Protein AF-A0A921GD19-F1 (afdb_monomer_lite)

Radius of gyration: 21.43 Å; chains: 1; bounding box: 59×32×49 Å

Sequence (168 aa):
MKAKELIKKANRVWKEEGVGMLVRKTRLYLKSVASGQKHYSDSEIAWKSYRDVLFINGCYLEHPSRYRVAHQREQLEAGNLTTAQIFYKELSLELVKNFRIFIFFRCPYTEEIGEFIVKARQYKKIVLFDIDDLMIDTQYTNLIPYVQQMKTEERKLYEDGVIATGKL

Secondary structure (DSSP, 8-state):
--HHHHHHHHHHHHHHHHHHHHHHHHHHHHHHHHTT-----HHHHHHH---SEEEEE----HHHHIIIIIHHHHHHHHTT--EEEEEGGG--TTGGGT-SEEEEESPPP-HHHHHHHHHHHHTT-EEEEE-STTTT-HHHHTT-HHHHTS-HHHHHHHHHHHHHHTT-

pLDDT: mean 90.42, std 9.17, range [50.56, 98.38]

Foldseek 3Di:
DDPVVVVVVLVVCCVPVNDVRSVVVVVVVVVCVVVVVDPDALLRVLVPAAFAEEEAEQDPDPVCCCVVPVVVQVVVVVVVGGYGYDHNVSDDLVSLVRYQEYEYELRFADPRVVVSVVSNVVVVGHYHYHDPQLLQDVVRVVPPVVLVVDDPVVNVVSRVRSPRNVSD

Structure (mmCIF, N/CA/C/O backbone):
data_AF-A0A921GD19-F1
#
_entry.id   AF-A0A921GD19-F1
#
loop_
_atom_site.group_PDB
_atom_site.id
_atom_site.type_symbol
_atom_site.label_atom_id
_atom_site.label_alt_id
_atom_site.label_comp_id
_atom_site.label_asym_id
_atom_site.label_entity_id
_atom_site.label_seq_id
_atom_site.pdbx_PDB_ins_code
_atom_site.Cartn_x
_atom_site.Cartn_y
_atom_site.Cartn_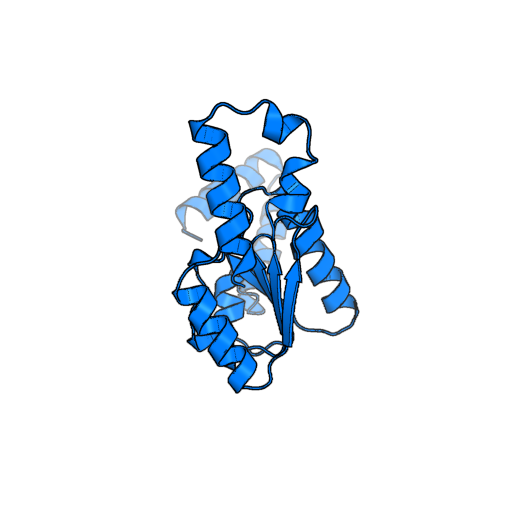z
_atom_site.occupancy
_atom_site.B_iso_or_equiv
_atom_site.auth_seq_id
_atom_site.auth_comp_id
_atom_site.auth_asym_id
_atom_site.auth_atom_id
_atom_site.pdbx_PDB_model_num
ATOM 1 N N . MET A 1 1 ? 23.393 11.392 -7.806 1.00 57.41 1 MET A N 1
ATOM 2 C CA . MET A 1 1 ? 24.475 11.481 -6.794 1.00 57.41 1 MET A CA 1
ATOM 3 C C . MET A 1 1 ? 25.260 12.765 -7.044 1.00 57.41 1 MET A C 1
ATOM 5 O O . MET A 1 1 ? 25.612 13.009 -8.192 1.00 57.41 1 MET A O 1
ATOM 9 N N . LYS A 1 2 ? 25.477 13.624 -6.038 1.00 73.94 2 LYS A N 1
ATOM 10 C CA . LYS A 1 2 ? 26.212 14.896 -6.217 1.00 73.94 2 LYS A CA 1
ATOM 11 C C . LYS A 1 2 ? 27.724 14.620 -6.302 1.00 73.94 2 LYS A C 1
ATOM 13 O O . LYS A 1 2 ? 28.225 13.788 -5.551 1.00 73.94 2 LYS A O 1
ATOM 18 N N . ALA A 1 3 ? 28.462 15.331 -7.162 1.00 80.38 3 ALA A N 1
ATOM 19 C CA . ALA A 1 3 ? 29.897 15.096 -7.415 1.00 80.38 3 ALA A CA 1
ATOM 20 C C . ALA A 1 3 ? 30.769 15.071 -6.139 1.00 80.38 3 ALA A C 1
ATOM 22 O O . ALA A 1 3 ? 31.689 14.264 -6.023 1.00 80.38 3 ALA A O 1
ATOM 23 N N . LYS A 1 4 ? 30.426 15.894 -5.139 1.00 83.38 4 LYS A N 1
ATOM 24 C CA . LYS A 1 4 ? 31.122 15.947 -3.842 1.00 83.38 4 LYS A CA 1
ATOM 25 C C . LYS A 1 4 ? 31.068 14.624 -3.064 1.00 83.38 4 LYS A C 1
ATOM 27 O O . LYS A 1 4 ? 32.040 14.266 -2.404 1.00 83.38 4 LYS A O 1
ATOM 32 N N . GLU A 1 5 ? 29.970 13.877 -3.155 1.00 85.31 5 GLU A N 1
ATOM 33 C CA . GLU A 1 5 ? 29.840 12.595 -2.453 1.00 85.31 5 GLU A CA 1
ATOM 34 C C . GLU A 1 5 ? 30.652 11.481 -3.111 1.00 85.31 5 GLU A C 1
ATOM 36 O O . GLU A 1 5 ? 31.247 10.660 -2.413 1.00 85.31 5 GLU A O 1
ATOM 41 N N . LEU A 1 6 ? 30.733 11.483 -4.445 1.00 86.44 6 LEU A N 1
ATOM 42 C CA . LEU A 1 6 ? 31.559 10.533 -5.192 1.00 86.44 6 LEU A CA 1
ATOM 43 C C . LEU A 1 6 ? 33.038 10.688 -4.832 1.00 86.44 6 LEU A C 1
ATOM 45 O O . LEU A 1 6 ? 33.704 9.691 -4.568 1.00 86.44 6 LEU A O 1
ATOM 49 N N . ILE A 1 7 ? 33.522 11.929 -4.728 1.00 90.19 7 ILE A N 1
ATOM 50 C CA . ILE A 1 7 ? 34.903 12.227 -4.320 1.00 90.19 7 ILE A CA 1
ATOM 51 C C . ILE A 1 7 ? 35.162 11.741 -2.889 1.00 90.19 7 ILE A C 1
ATOM 53 O O . ILE A 1 7 ? 36.167 11.081 -2.627 1.00 90.19 7 ILE A O 1
ATOM 57 N N . LYS A 1 8 ? 34.232 11.998 -1.958 1.00 92.50 8 LYS A N 1
ATOM 58 C CA . LYS A 1 8 ? 34.343 11.518 -0.571 1.00 92.50 8 LYS A CA 1
ATOM 59 C C . LYS A 1 8 ? 34.406 9.987 -0.508 1.00 92.50 8 LYS A C 1
ATOM 61 O O . LYS A 1 8 ? 35.234 9.435 0.214 1.00 92.50 8 LYS A O 1
ATOM 66 N N . LYS A 1 9 ? 33.571 9.302 -1.293 1.00 88.88 9 LYS A N 1
ATOM 67 C CA . LYS A 1 9 ? 33.515 7.835 -1.361 1.00 88.88 9 LYS A CA 1
ATOM 68 C C . LYS A 1 9 ? 34.774 7.242 -2.001 1.00 88.88 9 LYS A C 1
ATOM 70 O O . LYS A 1 9 ? 35.290 6.253 -1.490 1.00 88.88 9 LYS A O 1
ATOM 75 N N . ALA A 1 10 ? 35.295 7.864 -3.059 1.00 91.19 10 ALA A N 1
ATOM 76 C CA . ALA A 1 10 ? 36.545 7.468 -3.704 1.00 91.19 10 ALA A CA 1
ATOM 77 C C . ALA A 1 10 ? 37.741 7.595 -2.748 1.00 91.19 10 ALA A C 1
ATOM 79 O O . ALA A 1 10 ? 38.496 6.639 -2.586 1.00 91.19 10 ALA A O 1
ATOM 80 N N . ASN A 1 11 ? 37.853 8.724 -2.038 1.00 93.19 11 ASN A N 1
ATOM 81 C CA . ASN A 1 11 ? 38.907 8.943 -1.044 1.00 93.19 11 ASN A CA 1
ATOM 82 C C . ASN A 1 11 ? 38.847 7.933 0.104 1.00 93.19 11 ASN A C 1
ATOM 84 O O . ASN A 1 11 ? 39.885 7.452 0.551 1.00 93.19 11 ASN A O 1
ATOM 88 N N . ARG A 1 12 ? 37.641 7.588 0.568 1.00 94.44 12 ARG A N 1
ATOM 89 C CA . ARG A 1 12 ? 37.464 6.565 1.602 1.00 94.44 12 ARG A CA 1
ATOM 90 C C . ARG A 1 12 ? 37.950 5.196 1.123 1.00 94.44 12 ARG A C 1
ATOM 92 O O . ARG A 1 12 ? 38.779 4.583 1.779 1.00 94.44 12 ARG A O 1
ATOM 99 N N . VAL A 1 13 ? 37.481 4.752 -0.045 1.00 92.38 13 VAL A N 1
ATOM 100 C CA . VAL A 1 13 ? 37.851 3.443 -0.613 1.00 92.38 13 VAL A CA 1
ATOM 101 C C . VAL A 1 13 ? 39.351 3.360 -0.881 1.00 92.38 13 VAL A C 1
ATOM 103 O O . VAL A 1 13 ? 39.953 2.328 -0.619 1.00 92.38 13 VAL A O 1
ATOM 106 N N . TRP A 1 14 ? 39.974 4.441 -1.352 1.00 93.00 14 TRP A N 1
ATOM 107 C CA . TRP A 1 14 ? 41.420 4.465 -1.547 1.00 93.00 14 TRP A CA 1
ATOM 108 C C . TRP A 1 14 ? 42.186 4.289 -0.230 1.00 93.00 14 TRP A C 1
ATOM 110 O O . TRP A 1 14 ? 43.115 3.486 -0.179 1.00 93.00 14 TRP A O 1
ATOM 120 N N . LYS A 1 15 ? 41.779 4.999 0.831 1.00 93.31 15 LYS A N 1
ATOM 121 C CA . LYS A 1 15 ? 42.437 4.941 2.145 1.00 93.31 15 LYS A CA 1
ATOM 122 C C . LYS A 1 15 ? 42.228 3.612 2.871 1.00 93.31 15 LYS A C 1
ATOM 124 O O . LYS A 1 15 ? 43.152 3.142 3.518 1.00 93.31 15 LYS A O 1
ATOM 129 N N . GLU A 1 16 ? 41.032 3.037 2.784 1.00 93.62 16 GLU A N 1
ATOM 130 C CA . GLU A 1 16 ? 40.649 1.846 3.558 1.00 93.62 16 GLU A CA 1
ATOM 131 C C . GLU A 1 16 ? 40.899 0.532 2.805 1.00 93.62 16 GLU A C 1
ATOM 133 O O . GLU A 1 16 ? 41.252 -0.470 3.415 1.00 93.62 16 GLU A O 1
ATOM 138 N N . GLU A 1 17 ? 40.715 0.517 1.481 1.00 90.62 17 GLU A N 1
ATOM 139 C CA . GLU A 1 17 ? 40.703 -0.713 0.670 1.00 90.62 17 GLU A CA 1
ATOM 140 C C . GLU A 1 17 ? 41.779 -0.721 -0.435 1.00 90.62 17 GLU A C 1
ATOM 142 O O . GLU A 1 17 ? 41.962 -1.725 -1.127 1.00 90.62 17 GLU A O 1
ATOM 147 N N . GLY A 1 18 ? 42.499 0.390 -0.621 1.00 92.69 18 GLY A N 1
ATOM 148 C CA . GLY A 1 18 ? 43.593 0.514 -1.580 1.00 92.69 18 GLY A CA 1
ATOM 149 C C . GLY A 1 18 ? 43.170 0.772 -3.034 1.00 92.69 18 GLY A C 1
ATOM 150 O O . GLY A 1 18 ? 41.996 0.780 -3.416 1.00 92.69 18 GLY A O 1
ATOM 151 N N . VAL A 1 19 ? 44.178 1.000 -3.884 1.00 92.31 19 VAL A N 1
ATOM 152 C CA . VAL A 1 19 ? 44.001 1.432 -5.286 1.00 92.31 19 VAL A CA 1
ATOM 153 C C . VAL A 1 19 ? 43.305 0.365 -6.138 1.00 92.31 19 VAL A C 1
ATOM 155 O O . VAL A 1 19 ? 42.428 0.694 -6.937 1.00 92.31 19 VAL A O 1
ATOM 158 N N . GLY A 1 20 ? 43.628 -0.919 -5.943 1.00 92.19 20 GLY A N 1
ATOM 159 C CA . GLY A 1 20 ? 43.016 -2.014 -6.708 1.00 92.19 20 GLY A CA 1
ATOM 160 C C . GLY A 1 20 ? 41.494 -2.091 -6.528 1.00 92.19 20 GLY A C 1
ATOM 161 O O . GLY A 1 20 ? 40.747 -2.248 -7.498 1.00 92.19 20 GLY A O 1
ATOM 162 N N . MET A 1 21 ? 41.012 -1.893 -5.297 1.00 90.19 21 MET A N 1
ATOM 163 C CA . MET A 1 21 ? 39.580 -1.874 -4.991 1.00 90.19 21 MET A CA 1
ATOM 164 C C . MET A 1 21 ? 38.875 -0.623 -5.514 1.00 90.19 21 MET A C 1
ATOM 166 O O . MET A 1 21 ? 37.747 -0.725 -6.008 1.00 90.19 21 MET A O 1
ATOM 170 N N . LEU A 1 22 ? 39.541 0.536 -5.487 1.00 93.75 22 LEU A N 1
ATOM 171 C CA . LEU A 1 22 ? 39.023 1.764 -6.090 1.00 93.75 22 LEU A CA 1
ATOM 172 C C . LEU A 1 22 ? 38.780 1.595 -7.597 1.00 93.75 22 LEU A C 1
ATOM 174 O O . LEU A 1 22 ? 37.699 1.936 -8.087 1.00 93.75 22 LEU A O 1
ATOM 178 N N . VAL A 1 23 ? 39.749 1.023 -8.321 1.00 93.00 23 VAL A N 1
ATOM 179 C CA . VAL A 1 23 ? 39.633 0.761 -9.766 1.00 93.00 23 VAL A CA 1
ATOM 180 C C . VAL A 1 23 ? 38.477 -0.202 -10.043 1.00 93.00 23 VAL A C 1
ATOM 182 O O . VAL A 1 23 ? 37.642 0.065 -10.912 1.00 93.00 23 VAL A O 1
ATOM 185 N N . ARG A 1 24 ? 38.354 -1.283 -9.259 1.00 90.25 24 ARG A N 1
ATOM 186 C CA . ARG A 1 24 ? 37.261 -2.258 -9.401 1.00 90.25 24 ARG A CA 1
ATOM 187 C C . ARG A 1 24 ? 35.882 -1.625 -9.190 1.00 90.25 24 ARG A C 1
ATOM 189 O O . ARG A 1 24 ? 35.003 -1.799 -10.034 1.00 90.25 24 ARG A O 1
ATOM 196 N N . LYS A 1 25 ? 35.684 -0.877 -8.097 1.00 88.38 25 LYS A N 1
ATOM 197 C CA . LYS A 1 25 ? 34.397 -0.222 -7.789 1.00 88.38 25 LYS A CA 1
ATOM 198 C C . LYS A 1 25 ? 34.040 0.847 -8.822 1.00 88.38 25 LYS A C 1
ATOM 200 O O . LYS A 1 25 ? 32.884 0.929 -9.227 1.00 88.38 25 LYS A O 1
ATOM 205 N N . THR A 1 26 ? 35.026 1.606 -9.299 1.00 89.88 26 THR A N 1
ATOM 206 C CA . THR A 1 26 ? 34.834 2.595 -10.371 1.00 89.88 26 THR A CA 1
ATOM 207 C C . THR A 1 26 ? 34.397 1.926 -11.673 1.00 89.88 26 THR A C 1
ATOM 209 O O . THR A 1 26 ? 33.436 2.372 -12.293 1.00 89.88 26 THR A O 1
ATOM 212 N N . ARG A 1 27 ? 35.027 0.807 -12.060 1.00 91.06 27 ARG A N 1
ATOM 213 C CA . ARG A 1 27 ? 34.640 0.041 -13.255 1.00 91.06 27 ARG A CA 1
ATOM 214 C C . ARG A 1 27 ? 33.218 -0.515 -13.155 1.00 91.06 27 ARG A C 1
ATOM 216 O O . ARG A 1 27 ? 32.475 -0.432 -14.127 1.00 91.06 27 ARG A O 1
ATOM 223 N N . LEU A 1 28 ? 32.830 -1.059 -11.998 1.00 82.19 28 LEU A N 1
ATOM 224 C CA . LEU A 1 28 ? 31.464 -1.546 -11.757 1.00 82.19 28 LEU A CA 1
ATOM 225 C C . LEU A 1 28 ? 30.436 -0.413 -11.833 1.00 82.19 28 LEU A C 1
ATOM 227 O O . LEU A 1 28 ? 29.403 -0.583 -12.471 1.00 82.19 28 LEU A O 1
ATOM 231 N N . TYR A 1 29 ? 30.749 0.747 -11.252 1.00 82.62 29 TYR A N 1
ATOM 232 C CA . TYR A 1 29 ? 29.904 1.937 -11.329 1.00 82.62 29 TYR A CA 1
ATOM 233 C C . TYR A 1 29 ? 29.755 2.441 -12.770 1.00 82.62 29 TYR A C 1
ATOM 235 O O . TYR A 1 29 ? 28.646 2.672 -13.234 1.00 82.62 29 TYR A O 1
ATOM 243 N N . LEU A 1 30 ? 30.848 2.552 -13.528 1.00 85.69 30 LEU A N 1
ATOM 244 C CA . LEU A 1 30 ? 30.778 2.930 -14.943 1.00 85.69 30 LEU A CA 1
ATOM 245 C C . LEU A 1 30 ? 29.968 1.917 -15.758 1.00 85.69 30 LEU A C 1
ATOM 247 O O . LEU A 1 30 ? 29.170 2.322 -16.597 1.00 85.69 30 LEU A O 1
ATOM 251 N N . LYS A 1 31 ? 30.110 0.615 -15.476 1.00 82.50 31 LYS A N 1
ATOM 252 C CA . LYS A 1 31 ? 29.311 -0.437 -16.115 1.00 82.50 31 LYS A CA 1
ATOM 253 C C . LYS A 1 31 ? 27.823 -0.313 -15.770 1.00 82.50 31 LYS A C 1
ATOM 255 O O . LYS A 1 31 ? 27.013 -0.487 -16.670 1.00 82.50 31 LYS A O 1
ATOM 260 N N . SER A 1 32 ? 27.461 0.019 -14.527 1.00 71.19 32 SER A N 1
ATOM 261 C CA . SER A 1 32 ? 26.061 0.229 -14.120 1.00 71.19 32 SER A CA 1
ATOM 262 C C . SER A 1 32 ? 25.459 1.510 -14.710 1.00 71.19 32 SER A C 1
ATOM 264 O O . SER A 1 32 ? 24.278 1.553 -15.039 1.00 71.19 32 SER A O 1
ATOM 266 N N . VAL A 1 33 ? 26.269 2.564 -14.873 1.00 74.38 33 VAL A N 1
ATOM 267 C CA . VAL A 1 33 ? 25.852 3.794 -15.565 1.00 74.38 33 VAL A CA 1
ATOM 268 C C . VAL A 1 33 ? 25.668 3.536 -17.064 1.00 74.38 33 VAL A C 1
ATOM 270 O O . VAL A 1 33 ? 24.658 3.947 -17.629 1.00 74.38 33 VAL A O 1
ATOM 273 N N . ALA A 1 34 ? 26.601 2.823 -17.698 1.00 70.81 34 ALA A N 1
ATOM 274 C CA . ALA A 1 34 ? 26.555 2.493 -19.122 1.00 70.81 34 ALA A CA 1
ATOM 275 C C . ALA A 1 34 ? 25.450 1.483 -19.473 1.00 70.81 34 ALA A C 1
ATOM 277 O O . ALA A 1 34 ? 24.870 1.571 -20.550 1.00 70.81 34 ALA A O 1
ATOM 278 N N . SER A 1 35 ? 25.117 0.554 -18.569 1.00 57.78 35 SER A N 1
ATOM 279 C CA . SER A 1 35 ? 24.006 -0.392 -18.742 1.00 57.78 35 SER A CA 1
ATOM 280 C C . SER A 1 35 ? 22.624 0.240 -18.556 1.00 57.78 35 SER A C 1
ATOM 282 O O . SER A 1 35 ? 21.618 -0.452 -18.682 1.00 57.78 35 SER A O 1
ATOM 284 N N . GLY A 1 36 ? 22.546 1.536 -18.228 1.00 51.78 36 GLY A N 1
ATOM 285 C CA . GLY A 1 36 ? 21.275 2.215 -18.000 1.00 51.78 36 GLY A CA 1
ATOM 286 C C . GLY A 1 36 ? 20.552 1.761 -16.730 1.00 51.78 36 GLY A C 1
ATOM 287 O O . GLY A 1 36 ? 19.379 2.096 -16.566 1.00 51.78 36 GLY A O 1
ATOM 288 N N . GLN A 1 37 ? 21.232 1.059 -15.811 1.00 50.56 37 GLN A N 1
ATOM 289 C CA . GLN A 1 37 ? 20.719 0.763 -14.470 1.00 50.56 37 GLN A CA 1
ATOM 290 C C . GLN A 1 37 ? 20.681 2.051 -13.634 1.00 50.56 37 GLN A C 1
ATOM 292 O O . GLN A 1 37 ? 21.436 2.256 -12.683 1.00 50.56 37 GLN A O 1
ATOM 297 N N . LYS A 1 38 ? 19.785 2.968 -14.004 1.00 51.66 38 LYS A N 1
ATOM 298 C CA . LYS A 1 38 ? 19.319 4.015 -13.104 1.00 51.66 38 LYS A CA 1
ATOM 299 C C . LYS A 1 38 ? 18.597 3.304 -11.963 1.00 51.66 38 LYS A C 1
ATOM 301 O O . LYS A 1 38 ? 17.562 2.681 -12.178 1.00 51.66 38 LYS A O 1
ATOM 306 N N . HIS A 1 39 ? 19.158 3.385 -10.761 1.00 52.94 39 HIS A N 1
ATOM 307 C CA . HIS A 1 39 ? 18.418 3.070 -9.545 1.00 52.94 39 HIS A CA 1
ATOM 308 C C . HIS A 1 39 ? 17.345 4.144 -9.375 1.00 52.94 39 HIS A C 1
ATOM 310 O O . HIS A 1 39 ? 17.616 5.220 -8.844 1.00 52.94 39 HIS A O 1
ATOM 316 N N . TYR A 1 40 ? 16.166 3.869 -9.917 1.00 61.59 40 TYR A N 1
ATOM 317 C CA . TYR A 1 40 ? 14.965 4.640 -9.645 1.00 61.59 40 TYR A CA 1
ATOM 318 C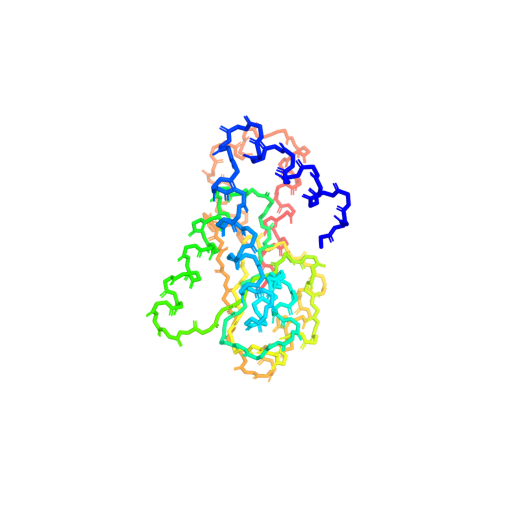 C . TYR A 1 40 ? 14.491 4.322 -8.229 1.00 61.59 40 TYR A C 1
ATOM 320 O O . TYR A 1 40 ? 14.618 3.178 -7.781 1.00 61.59 40 TYR A O 1
ATOM 328 N N . SER A 1 41 ? 13.960 5.319 -7.522 1.00 81.75 41 SER A N 1
ATOM 329 C CA . SER A 1 41 ? 13.230 5.028 -6.286 1.00 81.75 41 SER A CA 1
ATOM 330 C C . SER A 1 41 ? 11.994 4.180 -6.604 1.00 81.75 41 SER A C 1
ATOM 332 O O . SER A 1 41 ? 11.490 4.211 -7.729 1.00 81.75 41 SER A O 1
ATOM 334 N N . ASP A 1 42 ? 11.470 3.439 -5.627 1.00 83.56 42 ASP A N 1
ATOM 335 C CA . ASP A 1 42 ? 10.239 2.668 -5.847 1.00 83.56 42 ASP A CA 1
ATOM 336 C C . ASP A 1 42 ? 9.066 3.559 -6.298 1.00 83.56 42 ASP A C 1
ATOM 338 O O . ASP A 1 42 ? 8.276 3.160 -7.153 1.00 83.56 42 ASP A O 1
ATOM 342 N N . SER A 1 43 ? 9.017 4.799 -5.805 1.00 84.75 43 SER A N 1
ATOM 343 C CA . SER A 1 43 ? 8.043 5.807 -6.229 1.00 84.75 43 SER A CA 1
ATOM 344 C C . SER A 1 43 ? 8.216 6.183 -7.702 1.00 84.75 43 SER A C 1
ATOM 346 O O . SER A 1 43 ? 7.265 6.133 -8.481 1.00 84.75 43 SER A O 1
ATOM 348 N N . GLU A 1 44 ? 9.444 6.448 -8.154 1.00 87.06 44 GLU A N 1
ATOM 349 C CA . GLU A 1 44 ? 9.701 6.702 -9.575 1.00 87.06 44 GLU A CA 1
ATOM 350 C C . GLU A 1 44 ? 9.342 5.505 -10.459 1.00 87.06 44 GLU A C 1
ATOM 352 O O . GLU A 1 44 ? 8.835 5.691 -11.567 1.00 87.06 44 GLU A O 1
ATOM 357 N N . ILE A 1 45 ? 9.598 4.286 -9.980 1.00 87.12 45 ILE A N 1
ATOM 358 C CA . ILE A 1 45 ? 9.200 3.057 -10.666 1.00 87.12 45 ILE A CA 1
ATOM 359 C C . ILE A 1 45 ? 7.676 3.013 -10.812 1.00 87.12 45 ILE A C 1
ATOM 361 O O . ILE A 1 45 ? 7.186 2.733 -11.908 1.00 87.12 45 ILE A O 1
ATOM 365 N N . ALA A 1 46 ? 6.934 3.333 -9.750 1.00 91.38 46 ALA A N 1
ATOM 366 C CA . ALA A 1 46 ? 5.476 3.322 -9.774 1.00 91.38 46 ALA A CA 1
ATOM 367 C C . ALA A 1 46 ? 4.883 4.326 -10.776 1.00 91.38 46 ALA A C 1
ATOM 369 O O . ALA A 1 46 ? 3.908 4.025 -11.466 1.00 91.38 46 ALA A O 1
ATOM 370 N N . TRP A 1 47 ? 5.507 5.496 -10.912 1.00 91.00 47 TRP A N 1
ATOM 371 C CA . TRP A 1 47 ? 5.064 6.539 -11.837 1.00 91.00 47 TRP A CA 1
ATOM 372 C C . TRP A 1 47 ? 5.444 6.287 -13.299 1.00 91.00 47 TRP A C 1
ATOM 374 O O . TRP A 1 47 ? 4.727 6.718 -14.201 1.00 91.00 47 TRP A O 1
ATOM 384 N N . LYS A 1 48 ? 6.568 5.610 -13.554 1.00 90.50 48 LYS A N 1
ATOM 385 C CA . LYS A 1 48 ? 7.143 5.458 -14.904 1.00 90.50 48 LYS A CA 1
ATOM 386 C C . LYS A 1 48 ? 6.848 4.111 -15.564 1.00 90.50 48 LYS A C 1
ATOM 388 O O . LYS A 1 48 ? 7.283 3.900 -16.694 1.00 90.50 48 LYS A O 1
ATOM 393 N N . SER A 1 49 ? 6.172 3.185 -14.883 1.00 90.06 49 SER A N 1
ATOM 394 C CA . SER A 1 49 ? 5.939 1.837 -15.411 1.00 90.06 49 SER A CA 1
ATOM 395 C C . SER A 1 49 ? 4.542 1.300 -15.115 1.00 90.06 49 SER A C 1
ATOM 397 O O . SER A 1 49 ? 3.918 1.674 -14.126 1.00 90.06 49 SER A O 1
ATOM 399 N N . TYR A 1 50 ? 4.079 0.403 -15.989 1.00 95.75 50 TYR A N 1
ATOM 400 C CA . TYR A 1 50 ? 2.889 -0.416 -15.770 1.00 95.75 50 TYR A CA 1
ATOM 401 C C . TYR A 1 50 ? 3.310 -1.729 -15.120 1.00 95.75 50 TYR A C 1
ATOM 403 O O . TYR A 1 50 ? 4.247 -2.371 -15.601 1.00 95.75 50 TYR A O 1
ATOM 411 N N . ARG A 1 51 ? 2.649 -2.109 -14.027 1.00 96.38 51 ARG A N 1
ATOM 412 C CA . ARG A 1 51 ? 2.998 -3.294 -13.233 1.00 96.38 51 ARG A CA 1
ATOM 413 C C . ARG A 1 51 ? 1.759 -4.001 -12.702 1.00 96.38 51 ARG A C 1
ATOM 415 O O . ARG A 1 51 ? 0.644 -3.493 -12.799 1.00 96.38 51 ARG A O 1
ATOM 422 N N . ASP A 1 52 ? 1.943 -5.178 -12.128 1.00 97.94 52 ASP A N 1
ATOM 423 C CA . ASP A 1 52 ? 0.836 -5.987 -11.628 1.00 97.94 52 ASP A CA 1
ATOM 424 C C . ASP A 1 52 ? 0.324 -5.463 -10.284 1.00 97.94 52 ASP A C 1
ATOM 426 O O . ASP A 1 52 ? -0.877 -5.213 -10.141 1.00 97.94 52 ASP A O 1
ATOM 430 N N . VAL A 1 53 ? 1.231 -5.240 -9.327 1.00 98.25 53 VAL A N 1
ATOM 431 C CA . VAL A 1 53 ? 0.886 -4.958 -7.924 1.00 98.25 53 VAL A CA 1
ATOM 432 C C . VAL A 1 53 ? 1.546 -3.673 -7.419 1.00 98.25 53 VAL A C 1
ATOM 434 O O . VAL A 1 53 ? 2.765 -3.514 -7.512 1.00 98.25 53 VAL A O 1
ATOM 437 N N . LEU A 1 54 ? 0.754 -2.771 -6.838 1.00 98.06 54 LEU A N 1
ATOM 438 C CA . LEU A 1 54 ? 1.247 -1.627 -6.069 1.00 98.06 54 LEU A CA 1
ATOM 439 C C . LEU A 1 54 ? 0.997 -1.860 -4.582 1.00 98.06 54 LEU A C 1
ATOM 441 O O . LEU A 1 54 ? -0.148 -2.033 -4.165 1.00 98.06 54 LEU A O 1
ATOM 445 N N . PHE A 1 55 ? 2.061 -1.804 -3.789 1.00 97.94 55 PHE A N 1
ATOM 446 C CA . PHE A 1 55 ? 1.964 -1.719 -2.339 1.00 97.94 55 PHE A CA 1
ATOM 447 C C . PHE A 1 55 ? 1.914 -0.256 -1.900 1.00 97.94 55 PHE A C 1
ATOM 449 O O . PHE A 1 55 ? 2.783 0.544 -2.251 1.00 97.94 55 PHE A O 1
ATOM 456 N N . ILE A 1 56 ? 0.910 0.081 -1.099 1.00 97.44 56 ILE A N 1
ATOM 457 C CA . ILE A 1 56 ? 0.729 1.390 -0.486 1.00 97.44 56 ILE A CA 1
ATOM 458 C C . ILE A 1 56 ? 1.040 1.229 1.000 1.00 97.44 56 ILE A C 1
ATOM 460 O O . ILE A 1 56 ? 0.237 0.690 1.764 1.00 97.44 56 ILE A O 1
ATOM 464 N N . ASN A 1 57 ? 2.239 1.652 1.399 1.00 96.12 57 ASN A N 1
ATOM 465 C CA . ASN A 1 57 ? 2.709 1.510 2.769 1.00 96.12 57 ASN A CA 1
ATOM 466 C C . ASN A 1 57 ? 2.221 2.679 3.635 1.00 96.12 57 ASN A C 1
ATOM 468 O O . ASN A 1 57 ? 2.622 3.828 3.431 1.00 96.12 57 ASN A O 1
ATOM 472 N N . GLY A 1 58 ? 1.377 2.372 4.616 1.00 93.31 58 GLY A N 1
ATOM 473 C CA . GLY A 1 58 ? 0.912 3.288 5.654 1.00 93.31 58 GLY A CA 1
ATOM 474 C C . GLY A 1 58 ? 1.764 3.306 6.921 1.00 93.31 58 GLY A C 1
ATOM 475 O O . GLY A 1 58 ? 1.586 4.167 7.783 1.00 93.31 58 GLY A O 1
ATOM 476 N N . CYS A 1 59 ? 2.702 2.368 7.055 1.00 91.19 59 CYS A N 1
ATOM 477 C CA . CYS A 1 59 ? 3.493 2.189 8.259 1.00 91.19 59 CYS A CA 1
ATOM 478 C C . CYS A 1 59 ? 4.795 2.995 8.209 1.00 91.19 59 CYS A C 1
ATOM 480 O O . CYS A 1 59 ? 5.599 2.868 7.288 1.00 91.19 59 CYS A O 1
ATOM 482 N N . TYR A 1 60 ? 5.045 3.779 9.257 1.00 87.06 60 TYR A N 1
ATOM 483 C CA . TYR A 1 60 ? 6.307 4.507 9.433 1.00 87.06 60 TYR A CA 1
ATOM 484 C C . TYR A 1 60 ? 7.447 3.626 9.963 1.00 87.06 60 TYR A C 1
ATOM 486 O O . TYR A 1 60 ? 8.605 4.034 9.940 1.00 87.06 60 TYR A O 1
ATOM 494 N N . LEU A 1 61 ? 7.132 2.434 10.476 1.00 88.12 61 LEU A N 1
ATOM 495 C CA . LEU A 1 61 ? 8.118 1.545 11.078 1.00 88.12 61 LEU A CA 1
ATOM 496 C C . LEU A 1 61 ? 8.786 0.684 10.004 1.00 88.12 61 LEU A C 1
ATOM 498 O O . LEU A 1 61 ? 8.118 0.035 9.193 1.00 88.12 61 LEU A O 1
ATOM 502 N N . GLU A 1 62 ? 10.116 0.625 10.043 1.00 85.31 62 GLU A N 1
ATOM 503 C CA . GLU A 1 62 ? 10.906 -0.144 9.080 1.00 85.31 62 GLU A CA 1
ATOM 504 C C . GLU A 1 62 ? 10.664 -1.651 9.221 1.00 85.31 62 GLU A C 1
ATOM 506 O O . GLU A 1 62 ? 10.469 -2.337 8.220 1.00 85.31 62 GLU A O 1
ATOM 511 N N . HIS A 1 63 ? 10.622 -2.173 10.454 1.00 88.00 63 HIS A N 1
ATOM 512 C CA . HIS A 1 63 ? 10.497 -3.615 10.671 1.00 88.00 63 HIS A CA 1
ATOM 513 C C . HIS A 1 63 ? 9.205 -4.199 10.074 1.00 88.00 63 HIS A C 1
ATOM 515 O O . HIS A 1 63 ? 9.332 -5.126 9.277 1.00 88.00 63 HIS A O 1
ATOM 521 N N . PRO A 1 64 ? 7.993 -3.665 10.352 1.00 92.06 64 PRO A N 1
ATOM 522 C CA . PRO A 1 64 ? 6.763 -4.123 9.704 1.00 92.06 64 PRO A CA 1
ATOM 523 C C . PRO A 1 64 ? 6.787 -3.959 8.191 1.00 92.06 64 PRO A C 1
ATOM 525 O O . PRO A 1 64 ? 6.471 -4.901 7.472 1.00 92.06 64 PRO A O 1
ATOM 528 N N . SER A 1 65 ? 7.246 -2.807 7.701 1.00 92.25 65 SER A N 1
ATOM 529 C CA . SER A 1 65 ? 7.358 -2.549 6.263 1.00 92.25 65 SER A CA 1
ATOM 530 C C . SER A 1 65 ? 8.255 -3.575 5.563 1.00 92.25 65 SER A C 1
ATOM 532 O O . SER A 1 65 ? 7.962 -4.012 4.452 1.00 92.25 65 SER A O 1
ATOM 534 N N . ARG A 1 66 ? 9.331 -4.023 6.219 1.00 92.94 66 ARG A N 1
ATOM 535 C CA . ARG A 1 66 ? 10.246 -5.021 5.663 1.00 92.94 66 ARG A CA 1
ATOM 536 C C . ARG A 1 66 ? 9.545 -6.354 5.397 1.00 92.94 66 ARG A C 1
ATOM 538 O O . ARG A 1 66 ? 9.633 -6.846 4.278 1.00 92.94 66 ARG A O 1
ATOM 545 N N . TYR A 1 67 ? 8.851 -6.925 6.382 1.00 94.12 67 TYR A N 1
ATOM 546 C CA . TYR A 1 67 ? 8.245 -8.254 6.218 1.00 94.12 67 TYR A CA 1
ATOM 547 C C . TYR A 1 67 ? 6.831 -8.241 5.623 1.00 94.12 67 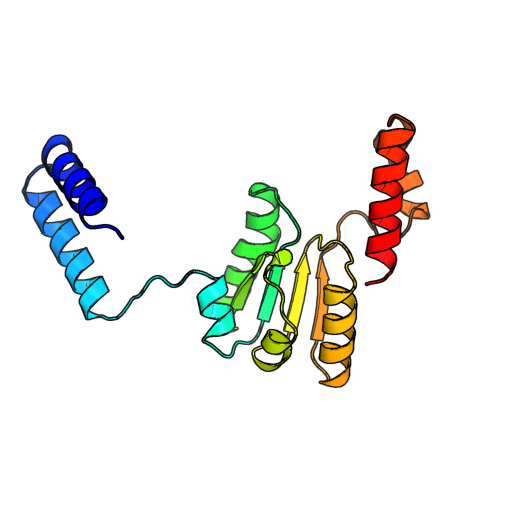TYR A C 1
ATOM 549 O O . TYR A 1 67 ? 6.427 -9.231 5.021 1.00 94.12 67 TYR A O 1
ATOM 557 N N . ARG A 1 68 ? 6.087 -7.132 5.738 1.00 95.00 68 ARG A N 1
ATOM 558 C CA . ARG A 1 68 ? 4.744 -6.984 5.145 1.00 95.00 68 ARG A CA 1
ATOM 559 C C . ARG A 1 68 ? 4.758 -6.406 3.738 1.00 95.00 68 ARG A C 1
ATOM 561 O O . ARG A 1 68 ? 3.834 -6.659 2.986 1.00 95.00 68 ARG A O 1
ATOM 568 N N . VAL A 1 69 ? 5.789 -5.650 3.360 1.00 95.75 69 VAL A N 1
ATOM 569 C CA . VAL A 1 69 ? 5.869 -5.047 2.021 1.00 95.75 69 VAL A CA 1
ATOM 570 C C . VAL A 1 69 ? 7.044 -5.618 1.242 1.00 95.75 69 VAL A C 1
ATOM 572 O O . VAL A 1 69 ? 6.834 -6.286 0.236 1.00 95.75 69 VAL A O 1
ATOM 575 N N . ALA A 1 70 ? 8.282 -5.408 1.697 1.00 94.56 70 ALA A N 1
ATOM 5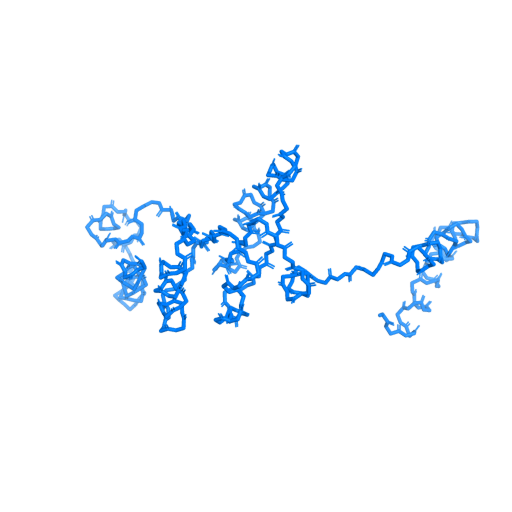76 C CA . ALA A 1 70 ? 9.455 -5.770 0.896 1.00 94.56 70 ALA A CA 1
ATOM 577 C C . ALA A 1 70 ? 9.561 -7.286 0.646 1.00 94.56 70 ALA A C 1
ATOM 579 O O . ALA A 1 70 ? 9.747 -7.706 -0.492 1.00 94.56 70 ALA A O 1
ATOM 580 N N . HIS A 1 71 ? 9.381 -8.113 1.681 1.00 96.44 71 HIS A N 1
ATOM 581 C CA . HIS A 1 71 ? 9.427 -9.575 1.540 1.00 96.44 71 HIS A CA 1
ATOM 582 C C . HIS A 1 71 ? 8.257 -10.129 0.722 1.00 96.44 71 HIS A C 1
ATOM 584 O O . HIS A 1 71 ? 8.456 -11.034 -0.082 1.00 96.44 71 HIS A O 1
ATOM 590 N N . GLN A 1 72 ? 7.050 -9.575 0.873 1.00 96.62 72 GLN A N 1
ATOM 591 C CA . GLN A 1 72 ? 5.899 -9.990 0.060 1.00 96.62 72 GLN A CA 1
ATOM 592 C C . GLN A 1 72 ? 6.104 -9.641 -1.420 1.00 96.62 72 GLN A C 1
ATOM 594 O O . GLN A 1 72 ? 5.811 -10.451 -2.296 1.00 96.62 72 GLN A O 1
ATOM 599 N N . ARG A 1 73 ? 6.668 -8.463 -1.708 1.00 97.12 73 ARG A N 1
ATOM 600 C CA . ARG A 1 73 ? 7.057 -8.070 -3.068 1.00 97.12 73 ARG A CA 1
ATOM 601 C C . ARG A 1 73 ? 8.076 -9.029 -3.668 1.00 97.12 73 ARG A C 1
ATOM 603 O O . ARG A 1 73 ? 7.867 -9.484 -4.784 1.00 97.12 73 ARG A O 1
ATOM 610 N N . GLU A 1 74 ? 9.124 -9.375 -2.924 1.00 96.88 74 GLU A N 1
ATOM 611 C CA . GLU A 1 74 ? 10.147 -10.328 -3.374 1.00 96.88 74 GLU A CA 1
ATOM 612 C C . GLU A 1 74 ? 9.535 -11.696 -3.724 1.00 96.88 74 GLU A C 1
ATOM 614 O O . GLU A 1 74 ? 9.862 -12.277 -4.758 1.00 96.88 74 GLU A O 1
ATOM 619 N N . GLN A 1 75 ? 8.586 -12.183 -2.916 1.00 97.56 75 GLN A N 1
ATOM 620 C CA . GLN A 1 75 ? 7.861 -13.429 -3.195 1.00 97.56 75 GLN A CA 1
ATOM 621 C C . GLN A 1 75 ? 7.011 -13.344 -4.472 1.00 97.56 75 GLN A C 1
ATOM 623 O O . GLN A 1 75 ? 7.005 -14.282 -5.269 1.00 97.56 75 GLN A O 1
ATOM 628 N N . LEU A 1 76 ? 6.314 -12.226 -4.693 1.00 97.38 76 LEU A N 1
ATOM 629 C CA . LEU A 1 76 ? 5.533 -11.996 -5.913 1.00 97.38 76 LEU A CA 1
ATOM 630 C C . LEU A 1 76 ? 6.435 -11.901 -7.153 1.00 97.38 76 LEU A C 1
ATOM 632 O O . LEU A 1 76 ? 6.123 -12.490 -8.187 1.00 97.38 76 LEU A O 1
ATOM 636 N N . GLU A 1 77 ? 7.572 -11.217 -7.039 1.00 96.75 77 GLU A N 1
ATOM 637 C CA . GLU A 1 77 ? 8.553 -11.071 -8.119 1.00 96.75 77 GLU A CA 1
ATOM 638 C C . GLU A 1 77 ? 9.208 -12.405 -8.482 1.00 96.75 77 GLU A C 1
ATOM 640 O O . GLU A 1 77 ? 9.364 -12.704 -9.667 1.00 96.75 77 GLU A O 1
ATOM 645 N N . ALA A 1 78 ? 9.494 -13.261 -7.495 1.00 97.50 78 ALA A N 1
ATOM 646 C CA . ALA A 1 78 ? 9.912 -14.644 -7.735 1.00 97.50 78 ALA A CA 1
ATOM 647 C C . ALA A 1 78 ? 8.838 -15.467 -8.478 1.00 97.50 78 ALA A C 1
ATOM 649 O O . ALA A 1 78 ? 9.164 -16.407 -9.201 1.00 97.50 78 ALA A O 1
ATOM 650 N N . GLY A 1 79 ? 7.564 -15.088 -8.339 1.00 97.38 79 GLY A N 1
ATOM 651 C CA . GLY A 1 79 ? 6.424 -15.629 -9.081 1.00 97.38 79 GLY A CA 1
ATOM 652 C C . GLY A 1 79 ? 6.154 -14.961 -10.436 1.00 97.38 79 GLY A C 1
ATOM 653 O O . GLY A 1 79 ? 5.084 -15.175 -11.000 1.00 97.38 79 GLY A O 1
ATOM 654 N N . ASN A 1 80 ? 7.087 -14.160 -10.966 1.00 96.31 80 ASN A N 1
ATOM 655 C CA . ASN A 1 80 ? 6.952 -13.380 -12.207 1.00 96.31 80 ASN A CA 1
ATOM 656 C C . ASN A 1 80 ? 5.853 -12.299 -12.188 1.00 96.31 80 ASN A C 1
ATOM 658 O O . ASN A 1 80 ? 5.420 -11.851 -13.250 1.00 96.31 80 ASN A O 1
ATOM 662 N N . LEU A 1 81 ? 5.414 -11.847 -11.010 1.00 97.44 81 LEU A N 1
ATOM 663 C CA . LEU A 1 81 ? 4.543 -10.678 -10.879 1.00 97.44 81 LEU A CA 1
ATOM 664 C C . LEU A 1 81 ? 5.382 -9.424 -10.649 1.00 97.44 81 LEU A C 1
ATOM 666 O O . LEU A 1 81 ? 6.237 -9.367 -9.770 1.00 97.44 81 LEU A O 1
ATOM 670 N N . THR A 1 82 ? 5.123 -8.384 -11.429 1.00 97.19 82 THR A N 1
ATOM 671 C CA . THR A 1 82 ? 5.841 -7.115 -11.307 1.00 97.19 82 THR A CA 1
ATOM 672 C C . THR A 1 82 ? 5.252 -6.261 -10.189 1.00 97.19 82 THR A C 1
ATOM 674 O O . THR A 1 82 ? 4.040 -6.042 -10.127 1.00 97.19 82 THR A O 1
ATOM 677 N N . THR A 1 83 ? 6.109 -5.732 -9.310 1.00 97.00 83 THR A N 1
ATOM 678 C CA . THR A 1 83 ? 5.649 -4.956 -8.148 1.00 97.00 83 THR A CA 1
ATOM 679 C C . THR A 1 83 ? 6.284 -3.574 -8.050 1.00 97.00 83 THR A C 1
ATOM 681 O O . THR A 1 83 ? 7.364 -3.329 -8.588 1.00 97.00 83 THR A O 1
ATOM 684 N N . ALA A 1 84 ? 5.623 -2.654 -7.355 1.00 96.56 84 ALA A N 1
ATOM 685 C CA . ALA A 1 84 ? 6.217 -1.415 -6.862 1.00 96.56 84 ALA A CA 1
ATOM 686 C C . ALA A 1 84 ? 5.683 -1.104 -5.460 1.00 96.56 84 ALA A C 1
ATOM 688 O O . ALA A 1 84 ? 4.694 -1.696 -5.020 1.00 96.56 84 ALA A O 1
ATOM 689 N N . GLN A 1 85 ? 6.320 -0.157 -4.773 1.00 95.62 85 GLN A N 1
ATOM 690 C CA . GLN A 1 85 ? 5.810 0.384 -3.515 1.00 95.62 85 GLN A CA 1
ATOM 691 C C . GLN A 1 85 ? 5.853 1.909 -3.509 1.00 95.62 85 GLN A C 1
ATOM 693 O O . GLN A 1 85 ? 6.733 2.518 -4.115 1.00 95.62 85 GLN A O 1
ATOM 698 N N . ILE A 1 86 ? 4.937 2.509 -2.762 1.00 96.44 86 ILE A N 1
ATOM 699 C CA . ILE A 1 86 ? 4.957 3.928 -2.409 1.00 96.44 86 ILE A CA 1
ATOM 700 C C . ILE A 1 86 ? 4.608 4.096 -0.936 1.00 96.44 86 ILE A C 1
ATOM 702 O O . ILE A 1 86 ? 3.976 3.222 -0.332 1.00 96.44 86 ILE A O 1
ATOM 706 N N . PHE A 1 87 ? 4.977 5.236 -0.361 1.00 95.81 87 PHE A N 1
ATOM 707 C CA . PHE A 1 87 ? 4.368 5.662 0.888 1.00 95.81 87 PHE A CA 1
ATOM 708 C C . PHE A 1 87 ? 2.973 6.238 0.620 1.00 95.81 87 PHE A C 1
ATOM 710 O O . PHE A 1 87 ? 2.760 6.883 -0.404 1.00 95.81 87 PHE A O 1
ATOM 717 N N . TYR A 1 88 ? 2.014 6.040 1.528 1.00 94.75 88 TYR A N 1
ATOM 718 C CA . TYR A 1 88 ? 0.617 6.434 1.283 1.00 94.75 88 TYR A CA 1
ATOM 719 C C . TYR A 1 88 ? 0.423 7.922 0.955 1.00 94.75 88 TYR A C 1
ATOM 721 O O . TYR A 1 88 ? -0.486 8.266 0.209 1.00 94.75 88 TYR A O 1
ATOM 729 N N . LYS A 1 89 ? 1.299 8.805 1.452 1.00 93.94 89 LYS A N 1
ATOM 730 C CA . LYS A 1 89 ? 1.266 10.248 1.143 1.00 93.94 89 LYS A CA 1
ATOM 731 C C . LYS A 1 89 ? 1.673 10.587 -0.293 1.00 93.94 89 LYS A C 1
ATOM 733 O O . LYS A 1 89 ? 1.503 11.719 -0.720 1.00 93.94 89 LYS A O 1
ATOM 738 N N . GLU A 1 90 ? 2.267 9.641 -1.010 1.00 94.06 90 GLU A N 1
ATOM 739 C CA . GLU A 1 90 ? 2.639 9.785 -2.419 1.00 94.06 90 GLU A CA 1
ATOM 740 C C . GLU A 1 90 ? 1.551 9.230 -3.353 1.00 94.06 90 GLU A C 1
ATOM 742 O O . GLU A 1 90 ? 1.731 9.213 -4.574 1.00 94.06 90 GLU A O 1
ATOM 747 N N . LEU A 1 91 ? 0.440 8.733 -2.794 1.00 95.62 91 LEU A N 1
ATOM 748 C CA . LEU A 1 91 ? -0.655 8.177 -3.570 1.00 95.62 91 LEU A CA 1
ATOM 749 C C . LEU A 1 91 ? -1.306 9.270 -4.419 1.00 95.62 91 LEU A C 1
ATOM 751 O O . LEU A 1 91 ? -1.577 10.375 -3.965 1.00 95.62 91 LEU A O 1
ATOM 755 N N . SER A 1 92 ? -1.590 8.932 -5.670 1.00 94.75 92 SER A N 1
ATOM 756 C CA . SER A 1 92 ? -2.311 9.800 -6.589 1.00 94.75 92 SER A CA 1
ATOM 757 C C . SER A 1 92 ? -3.283 8.978 -7.417 1.00 94.75 92 SER A C 1
ATOM 759 O O . SER A 1 92 ? -2.965 7.863 -7.832 1.00 94.75 92 SER A O 1
ATOM 761 N N . LEU A 1 93 ? -4.445 9.556 -7.730 1.00 95.44 93 LEU A N 1
ATOM 762 C CA . LEU A 1 93 ? -5.484 8.945 -8.567 1.00 95.44 93 LEU A CA 1
ATOM 763 C C . LEU A 1 93 ? -5.006 8.537 -9.969 1.00 95.44 93 LEU A C 1
ATOM 765 O O . LEU A 1 93 ? -5.690 7.760 -10.643 1.00 95.44 93 LEU A O 1
ATOM 769 N N . GLU A 1 94 ? -3.873 9.062 -10.433 1.00 94.50 94 GLU A N 1
ATOM 770 C CA . GLU A 1 94 ? -3.277 8.687 -11.716 1.00 94.50 94 GLU A CA 1
ATOM 771 C C . GLU A 1 94 ? -2.639 7.293 -11.675 1.00 94.50 94 GLU A C 1
ATOM 773 O O . GLU A 1 94 ? -2.726 6.551 -12.656 1.00 94.50 94 GLU A O 1
ATOM 778 N N . LEU A 1 95 ? -2.112 6.874 -10.517 1.00 96.06 95 LEU A N 1
ATOM 779 C CA . LEU A 1 95 ? -1.509 5.550 -10.344 1.00 96.06 95 LEU A CA 1
ATOM 780 C C . LEU A 1 95 ? -2.524 4.411 -10.522 1.00 96.06 95 LEU A C 1
ATOM 782 O O . LEU A 1 95 ? -2.125 3.297 -10.855 1.00 96.06 95 LEU A O 1
ATOM 786 N N . VAL A 1 96 ? -3.834 4.675 -10.404 1.00 96.88 96 VAL A N 1
ATOM 787 C CA . VAL A 1 96 ? -4.892 3.677 -10.665 1.00 96.88 96 VAL A CA 1
ATOM 788 C C . VAL A 1 96 ? -4.751 3.047 -12.063 1.00 96.88 96 VAL A C 1
ATOM 790 O O . VAL A 1 96 ? -5.082 1.878 -12.270 1.00 96.88 96 VAL A O 1
ATOM 793 N N . LYS A 1 97 ? -4.250 3.815 -13.040 1.00 95.44 97 LYS A N 1
ATOM 794 C CA . LYS A 1 97 ? -4.075 3.367 -14.431 1.00 95.44 97 LYS A CA 1
ATOM 795 C C . LYS A 1 97 ? -2.892 2.410 -14.590 1.00 95.44 97 LYS A C 1
ATOM 797 O O . LYS A 1 97 ? -2.943 1.526 -15.444 1.00 95.44 97 LYS A O 1
ATOM 802 N N . ASN A 1 98 ? -1.864 2.568 -13.759 1.00 96.69 98 ASN A N 1
ATOM 803 C CA . ASN A 1 98 ? -0.581 1.886 -13.918 1.00 96.69 98 ASN A CA 1
ATOM 804 C C . ASN A 1 98 ? -0.594 0.444 -13.396 1.00 96.69 98 ASN A C 1
ATOM 806 O O . ASN A 1 98 ? 0.252 -0.352 -13.799 1.00 96.69 98 ASN A O 1
ATOM 810 N N . PHE A 1 99 ? -1.550 0.097 -12.528 1.00 98.00 99 PHE A N 1
ATOM 811 C CA . PHE A 1 99 ? -1.553 -1.177 -11.808 1.00 98.00 99 PHE A CA 1
ATOM 812 C C . PHE A 1 99 ? -2.858 -1.963 -11.949 1.00 98.00 99 PHE A C 1
ATOM 814 O O . PHE A 1 99 ? -3.894 -1.446 -12.385 1.00 98.00 99 PHE A O 1
ATOM 821 N N . ARG A 1 100 ? -2.802 -3.256 -11.612 1.00 97.44 100 ARG A N 1
ATOM 822 C CA . ARG A 1 100 ? -3.949 -4.181 -11.630 1.00 97.44 100 ARG A CA 1
ATOM 823 C C . ARG A 1 100 ? -4.475 -4.467 -10.223 1.00 97.44 100 ARG A C 1
ATOM 825 O O . ARG A 1 100 ? -5.686 -4.614 -10.051 1.00 97.44 100 ARG A O 1
ATOM 832 N N . ILE A 1 101 ? -3.563 -4.541 -9.256 1.00 98.38 101 ILE A N 1
ATOM 833 C CA . ILE A 1 101 ? -3.814 -4.891 -7.858 1.00 98.38 101 ILE A CA 1
ATOM 834 C C . ILE A 1 101 ? -3.200 -3.818 -6.955 1.00 98.38 101 ILE A C 1
ATOM 836 O O . ILE A 1 101 ? -2.060 -3.403 -7.164 1.00 98.38 101 ILE A O 1
ATOM 840 N N . PHE A 1 102 ? -3.948 -3.398 -5.939 1.00 98.38 102 PHE A N 1
ATOM 841 C CA . PHE A 1 102 ? -3.516 -2.446 -4.918 1.00 98.38 102 PHE A CA 1
ATOM 842 C C . PHE A 1 102 ? -3.580 -3.108 -3.546 1.00 98.38 102 PHE A C 1
ATOM 844 O O . PHE A 1 102 ? -4.618 -3.662 -3.189 1.00 98.38 102 PHE A O 1
ATOM 851 N N . ILE A 1 103 ? -2.486 -3.049 -2.788 1.00 98.06 103 ILE A N 1
ATOM 852 C CA . ILE A 1 103 ? -2.399 -3.604 -1.434 1.00 98.06 103 ILE A CA 1
ATOM 853 C C . ILE A 1 103 ? -2.100 -2.464 -0.466 1.00 98.06 103 ILE A C 1
ATOM 855 O O . ILE A 1 103 ? -1.023 -1.872 -0.509 1.00 98.06 103 ILE A O 1
ATOM 859 N N . PHE A 1 104 ? -3.056 -2.155 0.403 1.00 97.00 104 PHE A N 1
ATOM 860 C CA . PHE A 1 104 ? -2.940 -1.117 1.421 1.00 97.00 104 PHE A CA 1
ATOM 861 C C . PHE A 1 104 ? -2.488 -1.744 2.737 1.00 97.00 104 PHE A C 1
ATOM 863 O O . PHE A 1 104 ? -3.263 -2.438 3.389 1.00 97.00 104 PHE A O 1
ATOM 870 N N . PHE A 1 105 ? -1.242 -1.498 3.137 1.00 95.56 105 PHE A N 1
ATOM 871 C CA . PHE A 1 105 ? -0.688 -2.026 4.383 1.00 95.56 105 PHE A CA 1
ATOM 872 C C . PHE A 1 105 ? -0.729 -0.965 5.485 1.00 95.56 105 PHE A C 1
ATOM 874 O O . PHE A 1 105 ? -0.066 0.066 5.353 1.00 95.56 105 PHE A O 1
ATOM 881 N N . ARG A 1 106 ? -1.494 -1.208 6.564 1.00 92.19 106 ARG A N 1
ATOM 882 C CA . ARG A 1 106 ? -1.706 -0.256 7.684 1.00 92.19 106 ARG A CA 1
ATOM 883 C C . ARG A 1 106 ? -1.970 1.178 7.208 1.00 92.19 106 ARG A C 1
ATOM 885 O O . ARG A 1 106 ? -1.442 2.142 7.764 1.00 92.19 106 ARG A O 1
ATOM 892 N N . CYS A 1 107 ? -2.712 1.317 6.116 1.00 92.19 107 CYS A N 1
ATOM 893 C CA . CYS A 1 107 ? -2.924 2.608 5.490 1.00 92.19 107 CYS A CA 1
ATOM 894 C C . CYS A 1 107 ? -4.031 3.361 6.231 1.00 92.19 107 CYS A C 1
ATOM 896 O O . CYS A 1 107 ? -5.138 2.834 6.306 1.00 92.19 107 CYS A O 1
ATOM 898 N N . PRO A 1 108 ? -3.773 4.563 6.778 1.00 89.38 108 PRO A N 1
ATOM 899 C CA . PRO A 1 108 ? -4.834 5.349 7.393 1.00 89.38 108 PRO A CA 1
ATOM 900 C C . PRO A 1 108 ? -5.829 5.801 6.323 1.00 89.38 108 PRO A C 1
ATOM 902 O O . PRO A 1 108 ? -5.438 6.069 5.187 1.00 89.38 108 PRO A O 1
ATOM 905 N N . TYR A 1 109 ? -7.104 5.926 6.685 1.00 90.94 109 TYR A N 1
ATOM 906 C CA . TYR A 1 109 ? -8.097 6.499 5.783 1.00 90.94 109 TYR A CA 1
ATOM 907 C C . TYR A 1 109 ? -7.880 8.008 5.614 1.00 90.94 109 TYR A C 1
ATOM 909 O O . TYR A 1 109 ? -7.768 8.750 6.592 1.00 90.94 109 TYR A O 1
ATOM 917 N N . THR A 1 110 ? -7.886 8.460 4.363 1.00 92.12 110 THR A N 1
ATOM 918 C CA . THR A 1 110 ? -7.998 9.867 3.957 1.00 92.12 110 THR A CA 1
ATOM 919 C C . THR A 1 110 ? -9.028 9.971 2.834 1.00 92.12 110 THR A C 1
ATOM 921 O O . THR A 1 110 ? -9.363 8.963 2.208 1.00 92.12 110 THR A O 1
ATOM 924 N N . GLU A 1 111 ? -9.525 11.176 2.550 1.00 92.38 111 GLU A N 1
ATOM 925 C CA . GLU A 1 111 ? -10.438 11.393 1.417 1.00 92.38 111 GLU A CA 1
ATOM 926 C C . GLU A 1 111 ? -9.799 10.953 0.091 1.00 92.38 111 GLU A C 1
ATOM 928 O O . GLU A 1 111 ? -10.410 10.196 -0.658 1.00 92.38 111 GLU A O 1
ATOM 933 N N . GLU A 1 112 ? -8.529 11.301 -0.137 1.00 94.38 112 GLU A N 1
ATOM 934 C CA . GLU A 1 112 ? -7.764 10.892 -1.325 1.00 94.38 112 GLU A CA 1
ATOM 935 C C . GLU A 1 112 ? -7.672 9.363 -1.474 1.00 94.38 112 GLU A C 1
ATOM 937 O O . GLU A 1 112 ? -7.801 8.830 -2.579 1.00 94.38 112 GLU A O 1
ATOM 942 N N . ILE A 1 113 ? -7.474 8.635 -0.368 1.00 96.38 113 ILE A N 1
ATOM 943 C CA . ILE A 1 113 ? -7.448 7.165 -0.372 1.00 96.38 113 ILE A CA 1
ATOM 944 C C . ILE A 1 113 ? -8.836 6.602 -0.676 1.00 96.38 113 ILE A C 1
ATOM 946 O O . ILE A 1 113 ? -8.954 5.683 -1.489 1.00 96.38 113 ILE A O 1
ATOM 950 N N . GLY A 1 114 ? -9.887 7.161 -0.073 1.00 95.88 114 GLY A N 1
ATOM 951 C CA . GLY A 1 114 ? -11.268 6.771 -0.353 1.00 95.88 114 GLY A CA 1
ATOM 952 C C . GLY A 1 114 ? -11.620 6.942 -1.833 1.00 95.88 114 GLY A C 1
ATOM 953 O O . GLY A 1 114 ? -12.088 6.000 -2.478 1.00 95.88 114 GLY A O 1
ATOM 954 N N . GLU A 1 115 ? -11.313 8.106 -2.409 1.00 96.94 115 GLU A N 1
ATOM 955 C CA . GLU A 1 115 ? -11.504 8.387 -3.836 1.00 96.94 115 GLU A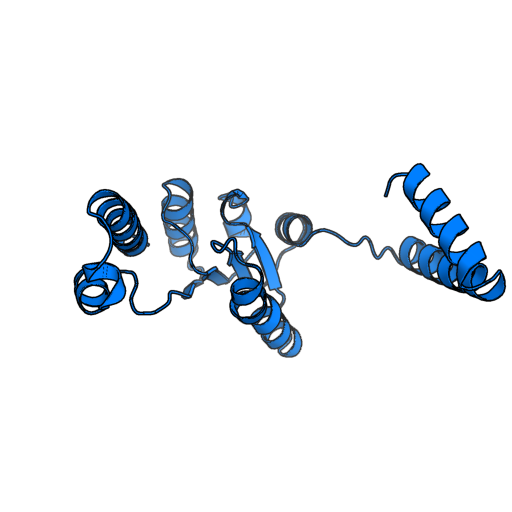 CA 1
ATOM 956 C C . GLU A 1 115 ? -10.710 7.425 -4.726 1.00 96.94 115 GLU A C 1
ATOM 958 O O . GLU A 1 115 ? -11.228 6.916 -5.727 1.00 96.94 115 GLU A O 1
ATOM 963 N N . PHE A 1 116 ? -9.466 7.122 -4.346 1.00 98.00 116 PHE A N 1
ATOM 964 C CA . PHE A 1 116 ? -8.630 6.165 -5.060 1.00 98.00 116 PHE A CA 1
ATOM 965 C C . PHE A 1 116 ? -9.260 4.773 -5.085 1.00 98.00 116 PHE A C 1
ATOM 967 O O . PHE A 1 116 ? -9.340 4.153 -6.148 1.00 98.00 116 PHE A O 1
ATOM 974 N N . ILE A 1 117 ? -9.739 4.285 -3.938 1.00 97.19 117 ILE A N 1
ATOM 975 C CA . ILE A 1 117 ? -10.375 2.969 -3.810 1.00 97.19 117 ILE A CA 1
ATOM 976 C C . ILE A 1 117 ? -11.649 2.907 -4.656 1.00 97.19 117 ILE A C 1
ATOM 978 O O . ILE A 1 117 ? -11.847 1.940 -5.398 1.00 97.19 117 ILE A O 1
ATOM 982 N N . VAL A 1 118 ? -12.489 3.946 -4.611 1.00 97.25 118 VAL A N 1
ATOM 983 C CA . VAL A 1 118 ? -13.697 4.041 -5.447 1.00 97.25 118 VAL A CA 1
ATOM 984 C C . VAL A 1 118 ? -13.330 3.966 -6.929 1.00 97.25 118 VAL A C 1
ATOM 986 O O . VAL A 1 118 ? -13.890 3.145 -7.660 1.00 97.25 118 VAL A O 1
ATOM 989 N N . LYS A 1 119 ? -12.343 4.751 -7.374 1.00 97.88 119 LYS A N 1
ATOM 990 C CA . LYS A 1 119 ? -11.885 4.771 -8.770 1.00 97.88 119 LYS A CA 1
ATOM 991 C C . LYS A 1 119 ? -11.287 3.428 -9.206 1.00 97.88 119 LYS A C 1
ATOM 993 O O . LYS A 1 119 ? -11.588 2.937 -10.294 1.00 97.88 119 LYS A O 1
ATOM 998 N N . ALA A 1 120 ? -10.492 2.787 -8.351 1.00 97.94 120 ALA A N 1
ATOM 999 C CA . ALA A 1 120 ? -9.945 1.455 -8.604 1.00 97.94 120 ALA A CA 1
ATOM 1000 C C . ALA A 1 120 ? -11.060 0.405 -8.768 1.00 97.94 120 ALA A C 1
ATOM 1002 O O . ALA A 1 120 ? -11.045 -0.365 -9.734 1.00 97.94 120 ALA A O 1
ATOM 1003 N N . ARG A 1 121 ? -12.073 0.420 -7.890 1.00 96.31 121 ARG A N 1
ATOM 1004 C CA . ARG A 1 121 ? -13.246 -0.469 -7.973 1.00 96.31 121 ARG A CA 1
ATOM 1005 C C . ARG A 1 121 ? -14.076 -0.210 -9.237 1.00 96.31 121 ARG A C 1
ATOM 1007 O O . ARG A 1 121 ? -14.508 -1.168 -9.882 1.00 96.31 121 ARG A O 1
ATOM 1014 N N . GLN A 1 122 ? -14.252 1.050 -9.644 1.00 97.25 122 GLN A N 1
ATOM 1015 C CA . GLN A 1 122 ? -14.905 1.407 -10.915 1.00 97.25 122 GLN A CA 1
ATOM 1016 C C . GLN A 1 122 ? -14.171 0.803 -12.119 1.00 97.25 122 GLN A C 1
ATOM 1018 O O . GLN A 1 122 ? -14.805 0.254 -13.017 1.00 97.25 122 GLN A O 1
ATOM 1023 N N . TYR A 1 123 ? -12.836 0.818 -12.101 1.00 97.25 123 TYR A N 1
ATOM 1024 C CA . TYR A 1 123 ? -11.988 0.215 -13.137 1.00 97.25 123 TYR A CA 1
ATOM 1025 C C . TYR A 1 123 ? -11.825 -1.307 -12.995 1.00 97.25 123 TYR A C 1
ATOM 1027 O O . TYR A 1 123 ? -10.994 -1.899 -13.688 1.00 97.25 123 TYR A O 1
ATOM 1035 N N . LYS A 1 124 ? -12.599 -1.947 -12.106 1.00 97.31 124 LYS A N 1
ATOM 1036 C CA . LYS A 1 124 ? -12.560 -3.394 -11.832 1.00 97.31 124 LYS A CA 1
ATOM 1037 C C . LYS A 1 124 ? -11.163 -3.892 -11.438 1.00 97.31 124 LYS A C 1
ATOM 1039 O O . LYS A 1 124 ? -10.781 -5.017 -11.753 1.00 97.31 124 LYS A O 1
ATOM 1044 N N . LYS A 1 125 ? -10.390 -3.040 -10.761 1.00 97.88 125 LYS A N 1
ATOM 1045 C CA . LYS A 1 125 ? -9.084 -3.378 -10.188 1.00 97.88 125 LYS A CA 1
ATOM 1046 C C . LYS A 1 125 ? -9.272 -4.078 -8.844 1.00 97.88 125 LYS A C 1
ATOM 1048 O O . LYS A 1 125 ? -10.269 -3.853 -8.159 1.00 97.88 125 LYS A O 1
ATOM 1053 N N . ILE A 1 126 ? -8.306 -4.909 -8.465 1.00 98.25 126 ILE A N 1
ATOM 1054 C CA . ILE A 1 126 ? -8.328 -5.603 -7.174 1.00 98.25 126 ILE A CA 1
ATOM 1055 C C . ILE A 1 126 ? -7.766 -4.662 -6.106 1.00 98.25 126 ILE A C 1
ATOM 1057 O O . ILE A 1 126 ? -6.705 -4.070 -6.299 1.00 98.25 126 ILE A O 1
ATOM 1061 N N . VAL A 1 127 ? -8.471 -4.535 -4.983 1.00 97.88 127 VAL A N 1
ATOM 1062 C CA . VAL A 1 127 ? -8.047 -3.749 -3.818 1.00 97.88 127 VAL A CA 1
ATOM 1063 C C . VAL A 1 127 ? -8.049 -4.668 -2.603 1.00 97.88 127 VAL A C 1
ATOM 1065 O O . VAL A 1 127 ? -9.082 -5.256 -2.290 1.00 97.88 127 VAL A O 1
ATOM 1068 N N . LEU A 1 128 ? -6.896 -4.801 -1.953 1.00 97.12 128 LEU A N 1
ATOM 1069 C CA . LEU A 1 128 ? -6.683 -5.615 -0.760 1.00 97.12 128 LEU A CA 1
ATOM 1070 C C . LEU A 1 128 ? -6.173 -4.737 0.384 1.00 97.12 128 LEU A C 1
ATOM 1072 O O . LEU A 1 128 ? -5.453 -3.761 0.156 1.00 97.12 128 LEU A O 1
ATOM 1076 N N . PHE A 1 129 ? -6.501 -5.128 1.610 1.00 94.69 129 PHE A N 1
ATOM 1077 C CA . PHE A 1 129 ? -6.069 -4.452 2.827 1.00 94.69 129 PHE A CA 1
ATOM 1078 C C . PHE A 1 129 ? -5.294 -5.436 3.703 1.00 94.69 129 PHE A C 1
ATOM 1080 O O . PHE A 1 129 ? -5.815 -6.495 4.047 1.00 94.69 129 PHE A O 1
ATOM 1087 N N . ASP A 1 130 ? -4.055 -5.088 4.047 1.00 93.25 130 ASP A N 1
ATOM 1088 C CA . ASP A 1 130 ? -3.256 -5.796 5.048 1.00 93.25 130 ASP A CA 1
ATOM 1089 C C . ASP A 1 130 ? -3.313 -4.995 6.359 1.00 93.25 130 ASP A C 1
ATOM 1091 O O . ASP A 1 130 ? -2.660 -3.954 6.513 1.00 93.25 130 ASP A O 1
ATOM 1095 N N . ILE A 1 131 ? -4.178 -5.456 7.265 1.00 86.31 131 ILE A N 1
ATOM 1096 C CA . ILE A 1 131 ? -4.506 -4.831 8.550 1.00 86.31 131 ILE A CA 1
ATOM 1097 C C . ILE A 1 131 ? -4.266 -5.869 9.654 1.00 86.31 131 ILE A C 1
ATOM 1099 O O . ILE A 1 131 ? -4.610 -7.039 9.494 1.00 86.31 131 ILE A O 1
ATOM 1103 N N . ASP A 1 132 ? -3.681 -5.452 10.778 1.00 81.50 132 ASP A N 1
ATOM 1104 C CA . ASP A 1 132 ? -3.462 -6.334 11.933 1.00 81.50 132 ASP A CA 1
ATOM 1105 C C . ASP A 1 132 ? -4.670 -6.371 12.870 1.00 81.50 132 ASP A C 1
ATOM 1107 O O . ASP A 1 132 ? -5.463 -5.432 12.890 1.00 81.50 132 ASP A O 1
ATOM 1111 N N . ASP A 1 133 ? -4.771 -7.446 13.659 1.00 81.44 133 ASP A N 1
ATOM 1112 C CA . ASP A 1 133 ? -5.612 -7.601 14.860 1.00 81.44 133 ASP A CA 1
ATOM 1113 C C . ASP A 1 133 ? -7.048 -7.054 14.757 1.00 81.44 133 ASP A C 1
ATOM 1115 O O . ASP A 1 133 ? -7.620 -6.589 15.740 1.00 81.44 133 ASP A O 1
ATOM 1119 N N . LEU A 1 134 ? -7.635 -7.105 13.554 1.00 83.81 134 LEU A N 1
ATOM 1120 C CA . LEU A 1 134 ? -8.961 -6.561 13.248 1.00 83.81 134 LEU A CA 1
ATOM 1121 C C . LEU A 1 134 ? -9.125 -5.088 13.670 1.00 83.81 134 LEU A C 1
ATOM 1123 O O . LEU A 1 134 ? -10.192 -4.683 14.130 1.00 83.81 134 LEU A O 1
ATOM 1127 N N . MET A 1 135 ? -8.083 -4.275 13.464 1.00 86.75 135 MET A N 1
ATOM 1128 C CA . MET A 1 135 ? -8.050 -2.817 13.686 1.00 86.75 135 MET A CA 1
ATOM 1129 C C . MET A 1 135 ? -8.941 -2.037 12.693 1.00 86.75 135 MET A C 1
ATOM 1131 O O . MET A 1 135 ? -8.514 -1.070 12.068 1.00 86.75 135 MET A O 1
ATOM 1135 N N . ILE A 1 136 ? -10.179 -2.488 12.524 1.00 88.44 136 ILE A N 1
ATOM 1136 C CA . ILE A 1 136 ? -11.231 -1.951 11.654 1.00 88.44 136 ILE A CA 1
ATOM 1137 C C . ILE A 1 136 ? -12.502 -1.627 12.442 1.00 88.44 136 ILE A C 1
ATOM 1139 O O . ILE A 1 136 ? -13.371 -0.920 11.944 1.00 88.44 136 ILE A O 1
ATOM 1143 N N . ASP A 1 137 ? -12.617 -2.155 13.662 1.00 89.44 137 ASP A N 1
ATOM 1144 C CA . ASP A 1 137 ? -13.775 -1.976 14.523 1.00 89.44 137 ASP A CA 1
ATOM 1145 C C . ASP A 1 137 ? -13.330 -1.979 15.988 1.00 89.44 137 ASP A C 1
ATOM 1147 O O . ASP A 1 137 ? -12.574 -2.849 16.439 1.00 89.44 137 ASP A O 1
ATOM 1151 N N . THR A 1 138 ? -13.811 -0.991 16.741 1.00 90.38 138 THR A N 1
ATOM 1152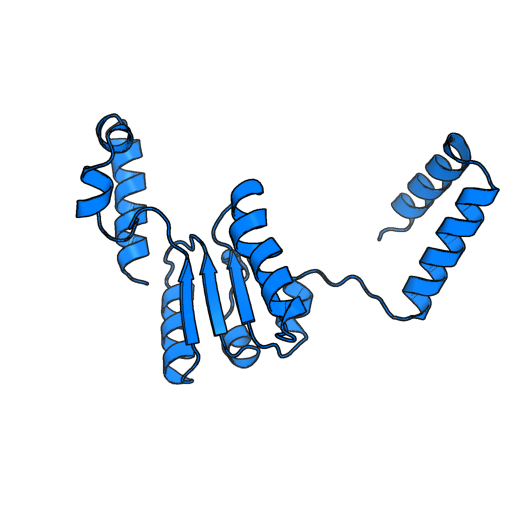 C CA . THR A 1 138 ? -13.467 -0.832 18.152 1.00 90.38 138 THR A CA 1
ATOM 1153 C C . THR A 1 138 ? -13.968 -1.993 19.002 1.00 90.38 138 THR A C 1
ATOM 1155 O O . THR A 1 138 ? -13.393 -2.250 20.058 1.00 90.38 138 THR A O 1
ATOM 1158 N N . GLN A 1 139 ? -14.964 -2.764 18.544 1.00 92.88 139 GLN A N 1
ATOM 1159 C CA . GLN A 1 139 ? -15.416 -3.974 19.234 1.00 92.88 139 GLN A CA 1
ATOM 1160 C C . GLN A 1 139 ? -14.270 -4.971 19.474 1.00 92.88 139 GLN A C 1
ATOM 1162 O O . GLN A 1 139 ? -14.216 -5.593 20.534 1.00 92.88 139 GLN A O 1
ATOM 1167 N N . TYR A 1 140 ? -13.325 -5.082 18.533 1.00 90.31 140 TYR A N 1
ATOM 1168 C CA . TYR A 1 140 ? -12.182 -5.988 18.646 1.00 90.31 140 TYR A CA 1
ATOM 1169 C C . TYR A 1 140 ? -11.060 -5.363 19.464 1.00 90.31 140 TYR A C 1
ATOM 1171 O O . TYR A 1 140 ? -10.503 -6.002 20.356 1.00 90.31 140 TYR A O 1
ATOM 1179 N N . THR A 1 141 ? -10.761 -4.086 19.224 1.00 89.81 141 THR A N 1
ATOM 1180 C CA . THR A 1 141 ? -9.675 -3.402 19.936 1.00 89.81 141 THR A CA 1
ATOM 1181 C C . THR A 1 141 ? -9.999 -3.175 21.411 1.00 89.81 141 THR A C 1
ATOM 1183 O O . THR A 1 141 ? -9.095 -3.093 22.241 1.00 89.81 141 THR A O 1
ATOM 1186 N N . ASN A 1 142 ? -11.285 -3.150 21.770 1.00 91.12 142 ASN A N 1
ATOM 1187 C CA . ASN A 1 142 ? -11.739 -3.104 23.156 1.00 91.12 142 ASN A CA 1
ATOM 1188 C C . ASN A 1 142 ? -11.361 -4.357 23.962 1.00 91.12 142 ASN A C 1
ATOM 1190 O O . ASN A 1 142 ? -11.267 -4.284 25.186 1.00 91.12 142 ASN A O 1
ATOM 1194 N N . LEU A 1 143 ? -11.084 -5.482 23.294 1.00 91.50 143 LEU A N 1
ATOM 1195 C CA . LEU A 1 143 ? -10.620 -6.714 23.936 1.00 91.50 143 LEU A CA 1
ATOM 1196 C C . LEU A 1 143 ? -9.123 -6.674 24.285 1.00 91.50 143 LEU A C 1
ATOM 1198 O O . LEU A 1 143 ? -8.647 -7.536 25.021 1.00 91.50 143 LEU A O 1
ATOM 1202 N N . ILE A 1 144 ? -8.369 -5.692 23.774 1.00 91.62 144 ILE A N 1
ATOM 1203 C CA . ILE A 1 144 ? -6.919 -5.593 23.961 1.00 91.62 144 ILE A CA 1
ATOM 1204 C C . ILE A 1 144 ? -6.620 -4.938 25.323 1.00 91.62 144 ILE A C 1
ATOM 1206 O O . ILE A 1 144 ? -6.915 -3.751 25.501 1.00 91.62 144 ILE A O 1
ATOM 1210 N N . PRO A 1 145 ? -5.962 -5.636 26.275 1.00 92.88 145 PRO A N 1
ATOM 1211 C CA . PRO A 1 145 ? -5.716 -5.095 27.616 1.00 92.88 145 PRO A CA 1
ATOM 1212 C C . PRO A 1 145 ? -4.926 -3.784 27.618 1.00 92.88 145 PRO A C 1
ATOM 1214 O O . PRO A 1 145 ? -5.202 -2.896 28.418 1.00 92.88 145 PRO A O 1
ATOM 1217 N N . TYR A 1 146 ? -3.971 -3.643 26.696 1.00 90.88 146 TYR A N 1
ATOM 1218 C CA . TYR A 1 146 ? -3.160 -2.433 26.568 1.00 90.88 146 TYR A CA 1
ATOM 1219 C C . TYR A 1 146 ? -3.997 -1.202 26.190 1.00 90.88 146 TYR A C 1
ATOM 1221 O O . TYR A 1 146 ? -3.813 -0.141 26.778 1.00 90.88 146 TYR A O 1
ATOM 1229 N N . VAL A 1 147 ? -4.966 -1.351 25.279 1.00 90.19 147 VAL A N 1
ATOM 1230 C CA . VAL A 1 147 ? -5.866 -0.258 24.861 1.00 90.19 147 VAL A CA 1
ATOM 1231 C C . VAL A 1 147 ? -6.729 0.213 26.033 1.00 90.19 147 VAL A C 1
ATOM 1233 O O . VAL A 1 147 ? -6.955 1.409 26.197 1.00 90.19 147 VAL A O 1
ATOM 1236 N N . GLN A 1 148 ? -7.151 -0.709 26.905 1.00 91.25 148 GLN A N 1
ATOM 1237 C CA . GLN A 1 148 ? -7.933 -0.366 28.097 1.00 91.25 148 GLN A CA 1
ATOM 1238 C C . GLN A 1 148 ? -7.123 0.386 29.165 1.00 91.25 148 GLN A C 1
ATOM 1240 O O . GLN A 1 148 ? -7.714 1.057 30.007 1.00 91.25 148 GLN A O 1
ATOM 1245 N N . GLN A 1 149 ? -5.791 0.295 29.132 1.00 94.50 149 GLN A N 1
ATOM 1246 C CA . GLN A 1 149 ? -4.887 0.967 30.074 1.00 94.50 149 GLN A CA 1
ATOM 1247 C C . GLN A 1 149 ? -4.361 2.315 29.555 1.00 94.50 149 GLN A C 1
ATOM 1249 O O . GLN A 1 149 ? -3.668 3.021 30.288 1.00 94.50 149 GLN A O 1
ATOM 1254 N N . MET A 1 150 ? -4.669 2.680 28.306 1.00 94.44 150 MET A N 1
ATOM 1255 C CA . MET A 1 150 ? -4.264 3.961 27.725 1.00 94.44 150 MET A CA 1
ATOM 1256 C C . MET A 1 150 ? -4.921 5.139 28.447 1.00 94.44 150 MET A C 1
ATOM 1258 O O . MET A 1 150 ? -6.050 5.053 28.938 1.00 94.44 150 MET A O 1
ATOM 1262 N N . LYS A 1 151 ? -4.236 6.286 28.447 1.00 95.88 151 LYS A N 1
ATOM 1263 C CA . LYS A 1 151 ? -4.849 7.546 28.881 1.00 95.88 151 LYS A CA 1
ATOM 1264 C C . LYS A 1 151 ? -6.004 7.903 27.949 1.00 95.88 151 LYS A C 1
ATOM 1266 O O . LYS A 1 151 ? -5.947 7.613 26.758 1.00 95.88 151 LYS A O 1
ATOM 1271 N N . THR A 1 152 ? -7.013 8.602 28.462 1.00 93.19 152 THR A N 1
ATOM 1272 C CA . THR A 1 152 ? -8.226 8.957 27.703 1.00 93.19 152 THR A CA 1
ATOM 1273 C C . THR A 1 152 ? -7.926 9.635 26.362 1.00 93.19 152 THR A C 1
ATOM 1275 O O . THR A 1 152 ? -8.551 9.310 25.358 1.00 93.19 152 THR A O 1
ATOM 1278 N N . GLU A 1 153 ? -6.949 10.544 26.322 1.00 92.94 153 GLU A N 1
ATOM 1279 C CA . GLU A 1 153 ? -6.556 11.256 25.097 1.00 92.94 153 GLU A CA 1
ATOM 1280 C C . GLU A 1 153 ? -5.897 10.329 24.064 1.00 92.94 153 GLU A C 1
ATOM 1282 O O . GLU A 1 153 ? -6.243 10.363 22.885 1.00 92.94 153 GLU A O 1
ATOM 1287 N N . GLU A 1 154 ? -4.986 9.464 24.514 1.00 92.06 154 GLU A N 1
ATOM 1288 C CA . GLU A 1 154 ? -4.290 8.484 23.670 1.00 92.06 154 GLU A CA 1
ATOM 1289 C C . GLU A 1 154 ? -5.265 7.432 23.136 1.00 92.06 154 GLU A C 1
ATOM 1291 O O . GLU A 1 154 ? -5.240 7.100 21.951 1.00 92.06 154 GLU A O 1
ATOM 1296 N N . ARG A 1 155 ? -6.172 6.961 24.000 1.00 91.88 155 ARG A N 1
ATOM 1297 C CA . ARG A 1 155 ? -7.227 6.016 23.639 1.00 91.88 155 ARG A CA 1
ATOM 1298 C C . ARG A 1 155 ? -8.150 6.600 22.580 1.00 91.88 155 ARG A C 1
ATOM 1300 O O . ARG A 1 155 ? -8.433 5.922 21.602 1.00 91.88 155 ARG A O 1
ATOM 1307 N N . LYS A 1 156 ? -8.576 7.856 22.743 1.00 92.75 156 LYS A N 1
ATOM 1308 C CA . LYS A 1 156 ? -9.433 8.530 21.763 1.00 92.75 156 LYS A CA 1
ATOM 1309 C C . LYS A 1 156 ? -8.753 8.624 20.398 1.00 92.75 156 LYS A C 1
ATOM 1311 O O . LYS A 1 156 ? -9.351 8.249 19.400 1.00 92.75 156 LYS A O 1
ATOM 1316 N N . LEU A 1 157 ? -7.490 9.056 20.359 1.00 89.44 157 LEU A N 1
ATOM 1317 C CA . LEU A 1 157 ? -6.725 9.130 19.110 1.00 89.44 157 LEU A CA 1
ATOM 1318 C C . LEU A 1 157 ? -6.588 7.755 18.436 1.00 89.44 157 LEU A C 1
ATOM 1320 O O . LEU A 1 157 ? -6.674 7.639 17.214 1.00 89.44 157 LEU A O 1
ATOM 1324 N N . TYR A 1 158 ? -6.370 6.713 19.234 1.00 89.06 158 TYR A N 1
ATOM 1325 C CA . TYR A 1 158 ? -6.290 5.342 18.753 1.00 89.06 158 TYR A CA 1
ATOM 1326 C C . TYR A 1 158 ? -7.639 4.847 18.196 1.00 89.06 158 TYR A C 1
ATOM 1328 O O . TYR A 1 158 ? -7.679 4.334 17.078 1.00 89.06 158 TYR A O 1
ATOM 1336 N N . GLU A 1 159 ? -8.742 5.050 18.921 1.00 91.19 159 GLU A N 1
ATOM 1337 C CA . GLU A 1 159 ? -10.100 4.691 18.487 1.00 91.19 159 GLU A CA 1
ATOM 1338 C C . GLU A 1 159 ? -10.510 5.446 17.216 1.00 91.19 159 GLU A C 1
ATOM 1340 O O . GLU A 1 159 ? -11.026 4.827 16.287 1.00 91.19 159 GLU A O 1
ATOM 1345 N N . ASP A 1 160 ? -10.202 6.743 17.120 1.00 89.94 160 ASP A N 1
ATOM 1346 C CA . ASP A 1 160 ? -10.423 7.547 15.912 1.00 89.94 160 ASP A CA 1
ATOM 1347 C C . ASP A 1 160 ? -9.696 6.933 14.700 1.00 89.94 160 ASP A C 1
ATOM 1349 O O . ASP A 1 160 ? -10.252 6.858 13.601 1.00 89.94 160 ASP A O 1
ATOM 1353 N N . GLY A 1 161 ? -8.474 6.426 14.903 1.00 87.62 161 GLY A N 1
ATOM 1354 C CA . GLY A 1 161 ? -7.706 5.710 13.882 1.00 87.62 161 GLY A CA 1
ATOM 1355 C C . GLY A 1 161 ? -8.347 4.386 13.448 1.00 87.62 161 GLY A C 1
ATOM 1356 O O . GLY A 1 161 ? -8.416 4.097 12.250 1.00 87.62 161 GLY A O 1
ATOM 1357 N N . VAL A 1 162 ? -8.856 3.598 14.398 1.00 89.56 162 VAL A N 1
ATOM 1358 C CA . VAL A 1 162 ? -9.567 2.332 14.129 1.00 89.56 162 VAL A CA 1
ATOM 1359 C C . VAL A 1 162 ? -10.859 2.596 13.354 1.00 89.56 162 VAL A C 1
ATOM 1361 O O . VAL A 1 162 ? -11.095 1.982 12.315 1.00 89.56 162 VAL A O 1
ATOM 1364 N N . ILE A 1 163 ? -11.655 3.573 13.798 1.00 90.69 163 ILE A N 1
ATOM 1365 C CA . ILE A 1 163 ? -12.910 3.978 13.148 1.00 90.69 163 ILE A CA 1
ATOM 1366 C C . ILE A 1 163 ? -12.649 4.484 11.728 1.00 90.69 163 ILE A C 1
ATOM 1368 O O . ILE A 1 163 ? -13.404 4.170 10.809 1.00 90.69 163 ILE A O 1
ATOM 1372 N N . ALA A 1 164 ? -11.588 5.267 11.528 1.00 86.50 164 ALA A N 1
ATOM 1373 C CA . ALA A 1 164 ? -11.202 5.730 10.202 1.00 86.50 164 ALA A CA 1
ATOM 1374 C C . ALA A 1 164 ? -10.818 4.553 9.293 1.00 86.50 164 ALA A C 1
ATOM 1376 O O . ALA A 1 164 ? -11.273 4.491 8.154 1.00 86.50 164 ALA A O 1
ATOM 1377 N N . THR A 1 165 ? -10.047 3.591 9.803 1.00 86.56 165 THR A N 1
ATOM 1378 C CA . THR A 1 165 ? -9.646 2.386 9.058 1.00 86.56 165 THR A CA 1
ATOM 1379 C C . THR A 1 165 ? -10.855 1.542 8.641 1.00 86.56 165 THR A C 1
ATOM 1381 O O . THR A 1 165 ? -10.888 1.047 7.518 1.00 86.56 165 THR A O 1
ATOM 1384 N N . GLY A 1 166 ? -11.893 1.455 9.479 1.00 84.75 166 GLY A N 1
ATOM 1385 C CA . GLY A 1 166 ? -13.156 0.781 9.149 1.00 84.75 166 GLY A CA 1
ATOM 1386 C C . GLY A 1 166 ? -13.938 1.376 7.966 1.00 84.75 166 GLY A C 1
ATOM 1387 O O . GLY A 1 166 ? -14.916 0.778 7.527 1.00 84.75 166 GLY A O 1
ATOM 1388 N N . LYS A 1 167 ? -13.530 2.537 7.431 1.00 85.81 167 LYS A N 1
ATOM 1389 C CA . LYS A 1 167 ? -14.147 3.173 6.249 1.00 85.81 167 LYS A CA 1
ATOM 1390 C C . LYS A 1 167 ? -13.534 2.747 4.906 1.00 85.81 167 LYS A C 1
ATOM 1392 O O . LYS A 1 167 ? -14.034 3.186 3.869 1.00 85.81 167 LYS A O 1
ATOM 1397 N N . LEU A 1 168 ? -12.439 1.981 4.912 1.00 82.62 168 LEU A N 1
ATOM 1398 C CA . LEU A 1 168 ? -11.712 1.536 3.710 1.00 82.62 168 LEU A CA 1
ATOM 1399 C C . LEU A 1 168 ? -12.478 0.476 2.880 1.00 82.62 168 LEU A C 1
ATOM 1401 O O . LEU A 1 168 ? -13.225 -0.333 3.464 1.00 82.62 168 LEU A O 1
#

Organism: NCBI:txid29348